Protein AF-A0A957TRL5-F1 (afdb_monomer_lite)

Radius of gyration: 19.92 Å; chains: 1; bounding box: 46×30×52 Å

Structure (mmCIF, N/CA/C/O backbone):
data_AF-A0A957TRL5-F1
#
_entry.id   AF-A0A957TRL5-F1
#
loop_
_atom_site.group_PDB
_atom_site.id
_atom_site.type_symbol
_atom_site.label_atom_id
_atom_site.label_alt_id
_atom_site.label_comp_id
_atom_site.label_asym_id
_atom_site.label_entity_id
_atom_site.label_seq_id
_atom_site.pdbx_PDB_ins_code
_atom_site.Cartn_x
_atom_site.Cartn_y
_atom_site.Cartn_z
_atom_site.occupancy
_atom_site.B_iso_or_equiv
_atom_site.auth_seq_id
_atom_site.auth_comp_id
_atom_site.auth_asym_id
_atom_site.auth_atom_id
_atom_site.pdbx_PDB_model_num
ATOM 1 N N . MET A 1 1 ? 14.594 15.675 -19.813 1.00 67.50 1 MET A N 1
ATOM 2 C CA . MET A 1 1 ? 14.809 15.061 -18.484 1.00 67.50 1 MET A CA 1
ATOM 3 C C . MET A 1 1 ? 13.502 14.736 -17.760 1.00 67.50 1 MET A C 1
ATOM 5 O O . MET A 1 1 ? 13.318 13.590 -17.383 1.00 67.50 1 MET A O 1
ATOM 9 N N . ILE A 1 2 ? 12.564 15.682 -17.601 1.00 75.25 2 ILE A N 1
ATOM 10 C CA . ILE A 1 2 ? 11.275 15.405 -16.924 1.00 75.25 2 ILE A CA 1
ATOM 11 C C . ILE A 1 2 ? 10.411 14.408 -17.718 1.00 75.25 2 ILE A C 1
ATOM 13 O O . ILE A 1 2 ? 9.947 13.425 -17.152 1.00 75.25 2 ILE A O 1
ATOM 17 N N . ARG A 1 3 ? 10.284 14.591 -19.042 1.00 79.94 3 ARG A N 1
ATOM 18 C CA . ARG A 1 3 ? 9.518 13.676 -19.913 1.00 79.94 3 ARG A CA 1
ATOM 19 C C . ARG A 1 3 ? 10.061 12.241 -19.908 1.00 79.94 3 ARG A C 1
ATOM 21 O O . ARG A 1 3 ? 9.308 11.282 -19.803 1.00 79.94 3 ARG A O 1
ATOM 28 N N . THR A 1 4 ? 11.384 12.103 -19.945 1.00 85.25 4 THR A N 1
ATOM 29 C CA . THR A 1 4 ? 12.058 10.799 -19.905 1.00 85.25 4 THR A CA 1
ATOM 30 C C . THR A 1 4 ? 11.872 10.105 -18.555 1.00 85.25 4 THR A C 1
ATOM 32 O O . THR A 1 4 ? 11.661 8.900 -18.516 1.00 85.25 4 THR A O 1
ATOM 35 N N . LEU A 1 5 ? 11.882 10.848 -17.441 1.00 86.25 5 LEU A N 1
ATOM 36 C CA . LEU A 1 5 ? 11.587 10.275 -16.124 1.00 86.25 5 LEU A CA 1
ATOM 37 C C . LEU A 1 5 ? 10.127 9.821 -16.019 1.00 86.25 5 LEU A C 1
ATOM 39 O O . LEU A 1 5 ? 9.880 8.721 -15.534 1.00 86.25 5 LEU A O 1
ATOM 43 N N . SER A 1 6 ? 9.166 10.609 -16.512 1.00 89.06 6 SER A N 1
ATOM 44 C CA . SER A 1 6 ? 7.754 10.200 -16.496 1.00 89.06 6 SER A CA 1
ATOM 45 C C . SER A 1 6 ? 7.494 8.945 -17.329 1.00 89.06 6 SER A C 1
ATOM 47 O O . SER A 1 6 ? 6.727 8.087 -16.904 1.00 89.06 6 SER A O 1
ATOM 49 N N . GLU A 1 7 ? 8.163 8.800 -18.477 1.00 91.94 7 GLU A N 1
ATOM 50 C CA . GLU A 1 7 ? 8.080 7.592 -19.309 1.00 91.94 7 GLU A CA 1
ATOM 51 C C . GLU A 1 7 ? 8.612 6.363 -18.556 1.00 91.94 7 GLU A C 1
ATOM 53 O O . GLU A 1 7 ? 7.977 5.307 -18.567 1.00 91.94 7 GLU A O 1
ATOM 58 N N . VAL A 1 8 ? 9.728 6.507 -17.831 1.00 91.25 8 VAL A N 1
ATOM 59 C CA . VAL A 1 8 ? 10.286 5.420 -17.016 1.00 91.25 8 VAL A CA 1
ATOM 60 C C . VAL A 1 8 ? 9.358 5.044 -15.863 1.00 91.25 8 VAL A C 1
ATOM 62 O O . VAL A 1 8 ? 9.084 3.860 -15.674 1.00 91.25 8 VAL A O 1
ATOM 65 N N .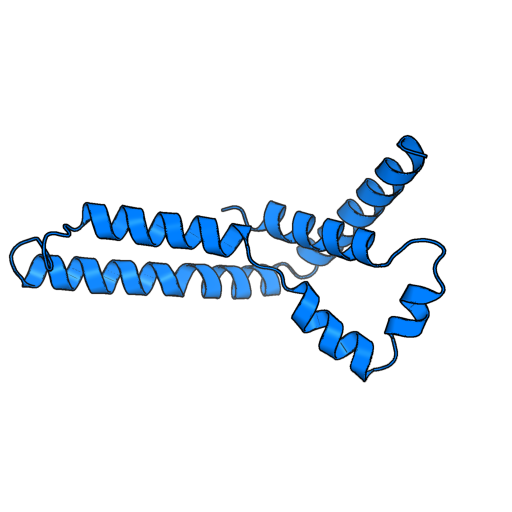 TYR A 1 9 ? 8.835 6.024 -15.124 1.00 93.12 9 TYR A N 1
ATOM 66 C CA . TYR A 1 9 ? 7.883 5.766 -14.043 1.00 93.12 9 TYR A CA 1
ATOM 67 C C . TYR A 1 9 ? 6.613 5.085 -14.555 1.00 93.12 9 TYR A C 1
ATOM 69 O O . TYR A 1 9 ? 6.155 4.124 -13.943 1.00 93.12 9 TYR A O 1
ATOM 77 N N . ALA A 1 10 ? 6.070 5.517 -15.696 1.00 93.06 10 ALA A N 1
ATOM 78 C CA . ALA A 1 10 ? 4.906 4.879 -16.30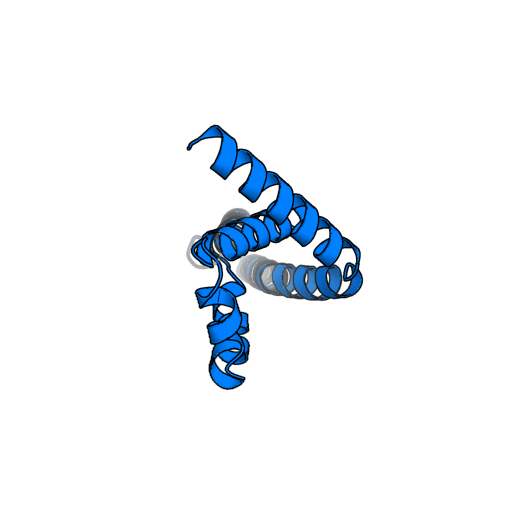6 1.00 93.06 10 ALA A CA 1
ATOM 79 C C . ALA A 1 10 ? 5.198 3.426 -16.720 1.00 93.06 10 ALA A C 1
ATOM 81 O O . ALA A 1 10 ? 4.387 2.533 -16.467 1.00 93.06 10 ALA A O 1
ATOM 82 N N . ALA A 1 11 ? 6.367 3.169 -17.316 1.00 93.75 11 ALA A N 1
ATOM 83 C CA . ALA A 1 11 ? 6.784 1.823 -17.701 1.00 93.75 11 ALA A CA 1
ATOM 84 C C . ALA A 1 11 ? 6.977 0.905 -16.483 1.00 93.75 11 ALA A C 1
ATOM 86 O O . ALA A 1 11 ? 6.504 -0.235 -16.484 1.00 93.75 11 ALA A O 1
ATOM 87 N N . GLN A 1 12 ? 7.627 1.399 -15.427 1.00 94.38 12 GLN A N 1
ATOM 88 C CA . GLN A 1 12 ? 7.821 0.653 -14.184 1.00 94.38 12 GLN A CA 1
ATOM 89 C C . GLN A 1 12 ? 6.492 0.395 -13.478 1.00 94.38 12 GLN A C 1
ATOM 91 O O . GLN A 1 12 ? 6.224 -0.743 -13.113 1.00 94.38 12 GLN A O 1
ATOM 96 N N . LEU A 1 13 ? 5.613 1.397 -13.390 1.00 94.19 13 LEU A N 1
ATOM 97 C CA . LEU A 1 13 ? 4.292 1.254 -12.782 1.00 94.19 13 LEU A CA 1
ATOM 98 C C . LEU A 1 13 ? 3.449 0.208 -13.517 1.00 94.19 13 LEU A C 1
ATOM 100 O O . LEU A 1 13 ? 2.862 -0.664 -12.885 1.00 94.19 13 LEU A O 1
ATOM 104 N N . ARG A 1 14 ? 3.427 0.243 -14.855 1.00 94.56 14 ARG A N 1
ATOM 105 C CA . ARG A 1 14 ? 2.725 -0.762 -15.667 1.00 94.56 14 ARG A CA 1
ATOM 106 C C . ARG A 1 14 ? 3.273 -2.168 -15.429 1.00 94.56 14 ARG A C 1
ATOM 108 O O . ARG A 1 14 ? 2.497 -3.117 -15.355 1.00 94.56 14 ARG A O 1
ATOM 115 N N . THR A 1 15 ? 4.592 -2.291 -15.304 1.00 94.44 15 THR A N 1
ATOM 116 C CA . THR A 1 15 ? 5.261 -3.572 -15.042 1.00 94.44 15 THR A CA 1
ATOM 117 C C . THR A 1 15 ? 4.912 -4.093 -13.649 1.00 94.44 15 THR A C 1
ATOM 119 O O . THR A 1 15 ? 4.466 -5.231 -13.527 1.00 94.44 15 THR A O 1
ATOM 122 N N . SER A 1 16 ? 5.026 -3.257 -12.615 1.00 93.56 16 SER A N 1
ATOM 123 C CA . SER A 1 16 ? 4.653 -3.618 -11.246 1.00 93.56 16 SER A CA 1
ATOM 124 C C . SER A 1 16 ? 3.179 -3.989 -11.147 1.00 93.56 16 SER A C 1
ATOM 126 O O . SER A 1 16 ? 2.861 -5.044 -10.616 1.00 93.56 16 SER A O 1
ATOM 128 N N . LEU A 1 17 ? 2.267 -3.209 -11.737 1.00 93.38 17 LEU A N 1
ATOM 129 C CA . LEU A 1 17 ? 0.843 -3.557 -11.769 1.00 93.38 17 LEU A CA 1
ATOM 130 C C . LEU A 1 17 ? 0.605 -4.931 -12.410 1.00 93.38 17 LEU A C 1
ATOM 132 O O . LEU A 1 17 ? -0.149 -5.731 -11.862 1.00 93.38 17 LEU A O 1
ATOM 136 N N . ALA A 1 18 ? 1.267 -5.239 -13.530 1.00 94.19 18 ALA A N 1
ATOM 137 C CA . ALA A 1 18 ? 1.146 -6.547 -14.172 1.00 94.19 18 ALA A CA 1
ATOM 138 C C . ALA A 1 18 ? 1.599 -7.694 -13.250 1.00 94.19 18 ALA A C 1
ATOM 140 O O . ALA A 1 18 ? 0.894 -8.697 -13.139 1.00 94.19 18 ALA A O 1
ATOM 141 N N . VAL A 1 19 ? 2.721 -7.524 -12.540 1.00 92.88 19 VAL A N 1
ATOM 142 C CA . VAL A 1 19 ? 3.214 -8.498 -11.550 1.00 92.88 19 VAL A CA 1
ATOM 143 C C . VAL A 1 19 ? 2.214 -8.664 -10.404 1.00 92.88 19 VAL A C 1
ATOM 145 O O . VAL A 1 19 ? 1.849 -9.783 -10.051 1.00 92.88 19 VAL A O 1
ATOM 148 N N . GLN A 1 20 ? 1.711 -7.562 -9.857 1.00 91.00 20 GLN A N 1
ATOM 149 C CA . GLN A 1 20 ? 0.749 -7.579 -8.758 1.00 91.00 20 GLN A CA 1
ATOM 150 C C . GLN A 1 20 ? -0.557 -8.301 -9.163 1.00 91.00 20 GLN A C 1
ATOM 152 O O . GLN A 1 20 ? -1.051 -9.160 -8.432 1.00 91.00 20 GLN A O 1
ATOM 157 N N . PHE A 1 21 ? -1.073 -8.060 -10.374 1.00 91.69 21 PHE A N 1
ATOM 158 C CA . PHE A 1 21 ? -2.236 -8.782 -10.912 1.00 91.69 21 PHE A CA 1
ATOM 159 C C . PHE A 1 21 ? -1.970 -10.266 -11.192 1.00 91.69 21 PHE A C 1
ATOM 161 O O . PHE A 1 21 ? -2.874 -11.101 -11.037 1.00 91.69 21 PHE A O 1
ATOM 168 N N . GLN A 1 22 ? -0.749 -10.612 -11.604 1.00 93.88 22 GLN A N 1
ATOM 169 C CA . GLN A 1 22 ? -0.331 -12.001 -11.772 1.00 93.88 22 GLN A CA 1
ATOM 170 C C . GLN A 1 22 ? -0.385 -12.745 -10.431 1.00 93.88 22 GLN A C 1
ATOM 172 O O . GLN A 1 22 ? -0.934 -13.843 -10.362 1.00 93.88 22 GLN A O 1
ATOM 177 N N . TYR A 1 23 ? 0.087 -12.120 -9.351 1.00 91.69 23 TYR A N 1
ATOM 178 C CA . TYR A 1 23 ? 0.107 -12.692 -8.001 1.00 91.69 23 TYR A CA 1
ATOM 179 C C . TYR A 1 23 ? -1.070 -12.236 -7.120 1.00 91.69 23 TYR A C 1
ATOM 181 O O . TYR A 1 23 ? -0.934 -12.088 -5.905 1.00 91.69 23 TYR A O 1
ATOM 189 N N . ARG A 1 24 ? -2.267 -12.085 -7.704 1.00 91.25 24 ARG A N 1
ATOM 190 C CA . ARG A 1 24 ? -3.471 -11.596 -7.000 1.00 91.25 24 ARG A CA 1
ATOM 191 C C . ARG A 1 24 ? -3.851 -12.381 -5.737 1.00 91.25 24 ARG A C 1
ATOM 193 O O . ARG A 1 24 ? -4.385 -11.811 -4.795 1.00 91.25 24 ARG A O 1
ATOM 200 N N . ALA A 1 25 ? -3.582 -13.688 -5.707 1.00 92.31 25 ALA A N 1
ATOM 201 C CA . ALA A 1 25 ? -3.859 -14.514 -4.532 1.00 92.31 25 ALA A CA 1
ATOM 202 C C . ALA A 1 25 ? -2.937 -14.146 -3.359 1.00 92.31 25 ALA A C 1
ATOM 204 O O . ALA A 1 25 ? -3.398 -14.041 -2.227 1.00 92.31 25 ALA A O 1
ATOM 205 N N . SER A 1 26 ? -1.657 -13.876 -3.643 1.00 90.88 26 SER A N 1
ATOM 206 C CA . SER A 1 26 ? -0.706 -13.367 -2.650 1.00 90.88 26 SER A CA 1
ATOM 207 C C . SER A 1 26 ? -1.181 -12.022 -2.100 1.00 90.88 26 SER A C 1
ATOM 209 O O . SER A 1 26 ? -1.277 -11.856 -0.886 1.00 90.88 26 SER A O 1
ATOM 211 N N . LEU A 1 27 ? -1.586 -11.099 -2.983 1.00 88.44 27 LEU A N 1
ATOM 212 C CA . LEU A 1 27 ? -2.159 -9.811 -2.575 1.00 88.44 27 LEU A CA 1
ATOM 213 C C . LEU A 1 27 ? -3.334 -9.972 -1.608 1.00 88.44 27 LEU A C 1
ATOM 215 O O . LEU A 1 27 ? -3.353 -9.310 -0.573 1.00 88.44 27 LEU A O 1
ATOM 219 N N . ALA A 1 28 ? -4.283 -10.858 -1.919 1.00 89.56 28 ALA A N 1
ATOM 220 C CA . ALA A 1 28 ? -5.451 -11.094 -1.076 1.00 89.56 28 ALA A CA 1
ATOM 221 C C . ALA A 1 28 ? -5.063 -11.620 0.315 1.00 89.56 28 ALA A C 1
ATOM 223 O O . ALA A 1 28 ? -5.569 -11.124 1.319 1.00 89.56 28 ALA A O 1
ATOM 224 N N . ILE A 1 29 ? -4.131 -12.576 0.388 1.00 91.25 29 ILE A N 1
ATOM 225 C CA . ILE A 1 29 ? -3.641 -13.125 1.662 1.00 91.25 29 ILE A CA 1
ATOM 226 C C . ILE A 1 29 ? -3.036 -12.013 2.525 1.00 91.25 29 ILE A C 1
ATOM 228 O O . ILE A 1 29 ? -3.386 -11.873 3.699 1.00 91.25 29 ILE A O 1
ATOM 232 N N . TRP A 1 30 ? -2.160 -11.191 1.942 1.00 88.56 30 TRP A N 1
ATOM 233 C CA . TRP A 1 30 ? -1.509 -10.105 2.670 1.00 88.56 30 TRP A CA 1
ATOM 234 C C . TRP A 1 30 ? -2.490 -9.008 3.088 1.00 88.56 30 TRP A C 1
ATOM 236 O O . TRP A 1 30 ? -2.407 -8.522 4.214 1.00 88.56 30 TRP A O 1
ATOM 246 N N . MET A 1 31 ? -3.441 -8.650 2.223 1.00 88.25 31 MET A N 1
ATOM 247 C CA . MET A 1 31 ? -4.494 -7.678 2.528 1.00 88.25 31 MET A CA 1
ATOM 248 C C . MET A 1 31 ? -5.352 -8.137 3.711 1.00 88.25 31 MET A C 1
ATOM 250 O O . MET A 1 31 ? -5.532 -7.383 4.665 1.00 88.25 31 MET 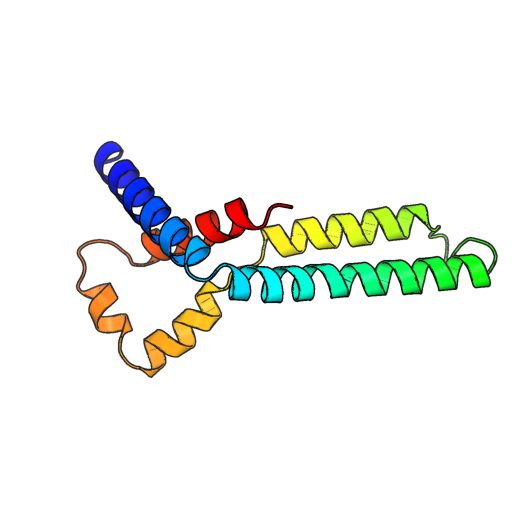A O 1
ATOM 254 N N . ILE A 1 32 ? -5.809 -9.393 3.699 1.00 89.81 32 ILE A N 1
ATOM 255 C CA . ILE A 1 32 ? -6.589 -9.972 4.799 1.00 89.81 32 ILE A CA 1
ATOM 256 C C . ILE A 1 32 ? -5.786 -9.924 6.102 1.00 89.81 32 ILE A C 1
ATOM 258 O O . ILE A 1 32 ? -6.292 -9.438 7.111 1.00 89.81 32 ILE A O 1
ATOM 262 N N . GLY A 1 33 ? -4.521 -10.353 6.083 1.00 88.12 33 GLY A N 1
ATOM 263 C CA . GLY A 1 33 ? -3.661 -10.306 7.270 1.00 88.12 33 GLY A CA 1
ATOM 264 C C . GLY A 1 33 ? -3.510 -8.894 7.849 1.00 88.12 33 GLY A C 1
ATOM 265 O O . GLY A 1 33 ? -3.528 -8.718 9.067 1.00 88.12 33 GLY A O 1
ATOM 266 N N . ARG A 1 34 ? -3.422 -7.878 6.984 1.00 87.31 34 ARG A N 1
ATOM 267 C CA . ARG A 1 34 ? -3.257 -6.470 7.377 1.00 87.31 34 ARG A CA 1
ATOM 268 C C . ARG A 1 34 ? -4.527 -5.853 7.960 1.00 87.31 34 ARG A C 1
ATOM 270 O O . ARG A 1 34 ? -4.424 -5.074 8.902 1.00 87.31 34 ARG A O 1
ATOM 277 N N . VAL A 1 35 ? -5.701 -6.208 7.438 1.00 89.06 35 VAL A N 1
ATOM 278 C CA . VAL A 1 35 ? -7.000 -5.709 7.927 1.00 89.06 35 VAL A CA 1
ATOM 279 C C . VAL A 1 35 ? -7.429 -6.424 9.209 1.00 89.06 35 VAL A C 1
ATOM 281 O O . VAL A 1 35 ? -7.969 -5.797 10.121 1.00 89.06 35 VAL A O 1
ATOM 284 N N . LEU A 1 36 ? -7.155 -7.729 9.313 1.00 91.75 36 LEU A N 1
ATOM 285 C CA . LEU A 1 36 ? -7.588 -8.546 10.447 1.00 91.75 36 LEU A CA 1
ATOM 286 C C . LEU A 1 36 ? -7.069 -8.023 11.785 1.00 91.75 36 LEU A C 1
ATOM 288 O O . LEU A 1 36 ? -7.826 -7.984 12.747 1.00 91.75 36 LEU A O 1
ATOM 292 N N . GLN A 1 37 ? -5.805 -7.607 11.867 1.00 90.50 37 GLN A N 1
ATOM 293 C CA . GLN A 1 37 ? -5.214 -7.183 13.137 1.00 90.50 37 GLN A CA 1
ATOM 294 C C . GLN A 1 37 ? -5.925 -5.957 13.764 1.00 90.50 37 GLN A C 1
ATOM 296 O O . GLN A 1 37 ? -6.405 -6.080 14.894 1.00 90.50 37 GLN A O 1
ATOM 301 N N . PRO A 1 38 ? -6.048 -4.794 13.088 1.00 90.44 38 PRO A N 1
ATOM 302 C CA . PRO A 1 38 ? -6.818 -3.665 13.613 1.00 90.44 38 PRO A CA 1
ATOM 303 C C . PRO A 1 38 ? -8.299 -3.996 13.826 1.00 90.44 38 PRO A C 1
ATOM 305 O O . PRO A 1 38 ? -8.879 -3.536 14.807 1.00 90.44 38 PRO A O 1
ATOM 308 N N . LEU A 1 39 ? -8.902 -4.824 12.966 1.00 92.25 39 LEU A N 1
ATOM 309 C CA . LEU A 1 39 ? -10.298 -5.239 13.119 1.00 92.25 39 LEU A CA 1
ATOM 310 C C . LEU A 1 39 ? -10.522 -6.058 14.399 1.00 92.25 39 LEU A C 1
ATOM 312 O O . LEU A 1 39 ? -11.475 -5.806 15.132 1.00 92.25 39 LEU A O 1
ATOM 316 N N . ILE A 1 40 ? -9.633 -7.007 14.699 1.00 94.38 40 ILE A N 1
ATOM 317 C CA . ILE A 1 40 ? -9.689 -7.803 15.931 1.00 94.38 40 ILE A CA 1
ATOM 318 C C . ILE A 1 40 ? -9.571 -6.885 17.146 1.00 94.38 40 ILE A C 1
ATOM 320 O O . ILE A 1 40 ? -10.373 -6.999 18.071 1.00 94.38 40 ILE A O 1
ATOM 324 N N . TYR A 1 41 ? -8.621 -5.946 17.144 1.00 93.69 41 TYR A N 1
ATOM 325 C CA . TYR A 1 41 ? -8.481 -5.009 18.259 1.00 93.69 41 TYR A CA 1
ATOM 326 C C . TYR A 1 41 ? -9.710 -4.120 18.435 1.00 93.69 41 TYR A C 1
ATOM 328 O O . TYR A 1 41 ? -10.158 -3.930 19.565 1.00 93.69 41 TYR A O 1
ATOM 336 N N . LEU A 1 42 ? -10.302 -3.644 17.340 1.00 93.88 42 LEU A N 1
ATOM 337 C CA . LEU A 1 42 ? -11.548 -2.891 17.385 1.00 93.88 42 LEU A CA 1
ATOM 338 C C . LEU A 1 42 ? -12.672 -3.697 18.052 1.00 93.88 42 LEU A C 1
ATOM 340 O O . LEU A 1 42 ? -13.329 -3.199 18.966 1.00 93.88 42 LEU A O 1
ATOM 344 N N . VAL A 1 43 ? -12.874 -4.951 17.642 1.00 93.75 43 VAL A N 1
ATOM 345 C CA . VAL A 1 43 ? -13.904 -5.831 18.222 1.00 93.75 43 VAL A CA 1
ATOM 346 C C . VAL A 1 43 ? -13.635 -6.098 19.704 1.00 93.75 43 VAL A C 1
ATOM 348 O O . VAL A 1 43 ? -14.554 -6.029 20.520 1.00 93.75 43 VAL A O 1
ATOM 351 N N . VAL A 1 44 ? -12.382 -6.359 20.079 1.00 94.44 44 VAL A N 1
ATOM 352 C CA . VAL A 1 44 ? -12.002 -6.605 21.476 1.00 94.44 44 VAL A CA 1
ATOM 353 C C . VAL A 1 44 ? -12.309 -5.387 22.345 1.00 94.44 44 VAL A C 1
ATOM 355 O O . VAL A 1 44 ? -13.003 -5.520 23.353 1.00 94.44 44 VAL A O 1
ATOM 358 N N . TRP A 1 45 ? -11.855 -4.195 21.955 1.00 93.62 45 TRP A N 1
ATOM 359 C CA . TRP A 1 45 ? -12.009 -2.994 22.780 1.00 93.62 45 TRP A CA 1
ATOM 360 C C . TRP A 1 45 ? -13.439 -2.470 22.840 1.00 93.62 45 TRP A C 1
ATOM 362 O O . TRP A 1 45 ? -13.887 -2.067 23.911 1.00 93.62 45 TRP A O 1
ATOM 372 N N . THR A 1 46 ? -14.195 -2.561 21.744 1.00 91.69 46 THR A N 1
ATOM 373 C CA . THR A 1 46 ? -15.635 -2.247 21.764 1.00 91.69 46 THR A CA 1
ATOM 374 C C . THR A 1 46 ? -16.405 -3.209 22.671 1.00 91.69 46 THR A C 1
ATOM 376 O O . THR A 1 46 ? -17.262 -2.777 23.441 1.00 91.69 46 THR A O 1
ATOM 379 N N . THR A 1 47 ? -16.056 -4.500 22.672 1.00 92.00 47 THR A N 1
ATOM 380 C CA . THR A 1 47 ? -16.655 -5.490 23.584 1.00 92.00 47 THR A CA 1
ATOM 381 C C . THR A 1 47 ? -16.312 -5.195 25.046 1.00 92.00 47 THR A C 1
ATOM 383 O O . THR A 1 47 ? -17.187 -5.265 25.909 1.00 92.00 47 THR A O 1
ATOM 386 N N . VAL A 1 48 ? -15.062 -4.819 25.339 1.00 91.75 48 VAL A N 1
ATOM 387 C CA . VAL A 1 48 ? -14.639 -4.438 26.698 1.00 91.75 48 VAL A CA 1
ATOM 388 C C . VAL A 1 48 ? -15.363 -3.177 27.176 1.00 91.75 48 VAL A C 1
ATOM 390 O O . VAL A 1 48 ? -15.828 -3.158 28.315 1.00 91.75 48 VAL A O 1
ATOM 393 N N . ALA A 1 49 ? -15.501 -2.156 26.326 1.00 91.38 49 ALA A N 1
ATOM 394 C CA . ALA A 1 49 ? -16.224 -0.925 26.655 1.00 91.38 49 ALA A CA 1
ATOM 395 C C . ALA A 1 49 ? -17.689 -1.208 27.006 1.00 91.38 49 ALA A C 1
ATOM 397 O O . ALA A 1 49 ? -18.171 -0.793 28.061 1.00 91.38 49 ALA A O 1
ATOM 398 N N . ARG A 1 50 ? -18.373 -2.019 26.190 1.00 89.31 50 ARG A N 1
ATOM 399 C CA . ARG A 1 50 ? -19.750 -2.464 26.462 1.00 89.31 50 ARG A CA 1
ATOM 400 C C . ARG A 1 50 ? -19.873 -3.193 27.792 1.00 89.31 50 ARG A C 1
ATOM 402 O O . ARG A 1 50 ? -20.786 -2.916 28.562 1.00 89.31 50 ARG A O 1
ATOM 409 N N . ALA A 1 51 ? -18.942 -4.099 28.084 1.00 90.25 51 ALA A N 1
ATOM 410 C CA . ALA A 1 51 ? -18.961 -4.878 29.318 1.00 90.25 51 ALA A CA 1
ATOM 411 C C . ALA A 1 51 ? -18.705 -4.033 30.581 1.00 90.25 51 ALA A C 1
ATOM 413 O O . ALA A 1 51 ? -19.092 -4.445 31.673 1.00 90.25 51 ALA A O 1
ATOM 414 N N . ARG A 1 52 ? -18.056 -2.867 30.454 1.00 87.06 52 ARG A N 1
ATOM 415 C CA . ARG A 1 52 ? -17.693 -1.978 31.574 1.00 87.06 52 ARG A CA 1
ATOM 416 C C . ARG A 1 52 ? -18.641 -0.796 31.790 1.00 87.06 52 ARG A C 1
ATOM 418 O O . ARG A 1 52 ? -18.367 0.025 32.656 1.00 87.06 52 ARG A O 1
ATOM 425 N N . GLY A 1 53 ? -19.765 -0.745 31.075 1.00 83.44 53 GLY A N 1
ATOM 426 C CA . GLY A 1 53 ? -20.780 0.300 31.247 1.00 83.44 53 GLY A CA 1
ATOM 427 C C . GLY A 1 53 ? -20.802 1.368 30.151 1.00 83.44 53 GLY A C 1
ATOM 428 O O . GLY A 1 53 ? -21.511 2.356 30.304 1.00 83.44 53 GLY A O 1
ATOM 429 N N . GLY A 1 54 ? -20.090 1.157 29.039 1.00 82.38 54 GLY A N 1
ATOM 430 C CA . GLY A 1 54 ? -20.167 1.990 27.833 1.00 82.38 54 GLY A CA 1
ATOM 431 C C . GLY A 1 54 ? -18.866 2.698 27.459 1.00 82.38 54 GLY A C 1
ATOM 432 O O . GLY A 1 54 ? -18.732 3.139 26.318 1.00 82.38 54 GLY A O 1
ATOM 433 N N . ASP A 1 55 ? -17.891 2.758 28.365 1.00 87.38 55 ASP A N 1
ATOM 434 C CA . ASP A 1 55 ? -16.585 3.360 28.115 1.00 87.38 55 ASP A CA 1
ATOM 435 C C . ASP A 1 55 ? -15.442 2.594 28.802 1.00 87.38 55 ASP A C 1
ATOM 437 O O . ASP A 1 55 ? -15.626 1.782 29.713 1.00 87.38 55 ASP A O 1
ATOM 441 N N . VAL A 1 56 ? -14.221 2.842 28.334 1.00 88.00 56 VAL A N 1
ATOM 442 C CA . VAL A 1 56 ? -12.994 2.443 29.021 1.00 88.00 56 VAL A CA 1
ATOM 443 C C . VAL A 1 56 ? -12.147 3.685 29.216 1.00 88.00 56 VAL A C 1
ATOM 445 O O . VAL A 1 56 ? -11.561 4.191 28.263 1.00 88.00 56 VAL A O 1
ATOM 448 N N . ASN A 1 57 ? -12.031 4.143 30.463 1.00 86.75 57 ASN A N 1
ATOM 449 C CA . ASN A 1 57 ? -11.184 5.285 30.815 1.00 86.75 57 ASN A CA 1
ATOM 450 C C . ASN A 1 57 ? -11.533 6.559 30.012 1.00 86.75 57 ASN A C 1
ATOM 452 O O . ASN A 1 57 ? -10.636 7.266 29.555 1.00 86.75 57 ASN A O 1
ATOM 456 N N . GLY A 1 58 ? -12.827 6.818 29.793 1.00 86.19 58 GLY A N 1
ATOM 457 C CA . GLY A 1 58 ? -13.320 7.958 29.020 1.00 86.19 58 GLY A CA 1
ATOM 458 C C . GLY A 1 58 ? -13.382 7.746 27.504 1.00 86.19 58 GLY A C 1
ATOM 459 O O . GLY A 1 58 ? -13.839 8.649 26.812 1.00 86.19 58 GLY A O 1
ATOM 460 N N . TYR A 1 59 ? -12.958 6.587 26.984 1.00 89.19 59 TYR A N 1
ATOM 461 C CA . TYR A 1 59 ? -13.083 6.240 25.564 1.00 89.19 59 TYR A CA 1
ATOM 462 C C . TYR A 1 59 ? -14.309 5.363 25.321 1.00 89.19 59 TYR A C 1
ATOM 464 O O . TYR A 1 59 ? -14.401 4.249 25.848 1.00 89.19 59 TYR A O 1
ATOM 472 N N . GLY A 1 60 ? -15.237 5.853 24.504 1.00 89.44 60 GLY A N 1
ATOM 473 C CA . GLY A 1 60 ? -16.411 5.106 24.069 1.00 89.44 60 GLY A CA 1
ATOM 474 C C . GLY A 1 60 ? -16.137 4.234 22.841 1.00 89.44 60 GLY A C 1
ATOM 475 O O . GLY A 1 60 ? -15.058 4.243 22.248 1.00 89.44 60 GLY A O 1
ATOM 476 N N . GLU A 1 61 ? -17.155 3.495 22.399 1.00 87.94 61 GLU A N 1
ATOM 477 C CA . GLU A 1 61 ? -17.069 2.654 21.194 1.00 87.94 61 GLU A CA 1
ATOM 478 C C . GLU A 1 61 ? -16.685 3.440 19.930 1.00 87.94 61 GLU A C 1
ATOM 480 O O . GLU A 1 61 ? -15.913 2.951 19.102 1.00 87.94 61 GLU A O 1
ATOM 485 N N . GLY A 1 62 ? -17.209 4.663 19.793 1.00 90.31 62 GLY A N 1
ATOM 486 C CA . GLY A 1 62 ? -16.922 5.542 18.660 1.00 90.31 62 GLY A CA 1
ATOM 487 C C . GLY A 1 62 ? -15.454 5.965 18.594 1.00 90.31 62 GLY A C 1
ATOM 488 O O . GLY A 1 62 ? -14.885 6.016 17.504 1.00 90.31 62 GLY A O 1
ATOM 489 N N . ASP A 1 63 ? -14.820 6.185 19.748 1.00 93.12 63 ASP A N 1
ATOM 490 C CA . ASP A 1 63 ? -13.409 6.568 19.820 1.00 93.12 63 ASP A CA 1
ATOM 491 C C . ASP A 1 63 ? -12.503 5.408 19.405 1.00 93.12 63 ASP A C 1
ATOM 493 O O . ASP A 1 63 ? -11.562 5.596 18.633 1.00 93.12 63 ASP A O 1
ATOM 497 N N . PHE A 1 64 ? -12.824 4.183 19.838 1.00 93.06 64 PHE A N 1
ATOM 498 C CA . PHE A 1 64 ? -12.109 2.985 19.394 1.00 93.06 64 PHE A CA 1
ATOM 499 C C . PHE A 1 64 ? -12.256 2.756 17.888 1.00 93.06 64 PHE A C 1
ATOM 501 O O . PHE A 1 64 ? -11.266 2.445 17.221 1.00 93.06 64 PHE A O 1
ATOM 508 N N . ALA A 1 65 ? -13.458 2.942 17.334 1.00 92.56 65 ALA A N 1
ATOM 509 C CA . ALA A 1 65 ? -13.685 2.855 15.892 1.00 92.56 65 ALA A CA 1
ATOM 510 C C . ALA A 1 65 ? -12.838 3.878 15.129 1.00 92.56 65 ALA A C 1
ATOM 512 O O . ALA A 1 65 ? -12.098 3.501 14.219 1.00 92.56 65 ALA A O 1
ATOM 513 N N . ALA A 1 66 ? -12.879 5.148 15.537 1.00 93.88 66 ALA A N 1
ATOM 514 C CA . ALA A 1 66 ? -12.080 6.201 14.922 1.00 93.88 66 ALA A CA 1
ATOM 515 C C . ALA A 1 66 ? -10.575 5.896 15.002 1.00 93.88 66 ALA A C 1
ATOM 517 O O . ALA A 1 66 ? -9.872 5.993 13.993 1.00 93.88 66 ALA A O 1
ATOM 518 N N . TYR A 1 67 ? -10.093 5.464 16.170 1.00 94.44 67 TYR A N 1
ATOM 519 C CA . TYR A 1 67 ? -8.690 5.134 16.396 1.00 94.44 67 TYR A CA 1
ATOM 520 C C . TYR A 1 67 ? -8.210 3.998 15.491 1.00 94.44 67 TYR A C 1
ATOM 522 O O . TYR A 1 67 ? -7.227 4.162 14.769 1.00 94.44 67 TYR A O 1
ATOM 530 N N . TYR A 1 68 ? -8.900 2.854 15.483 1.00 94.06 68 TYR A N 1
ATOM 531 C CA . TYR A 1 68 ? -8.441 1.687 14.727 1.00 94.06 68 TYR A CA 1
ATOM 532 C C . TYR A 1 68 ? -8.61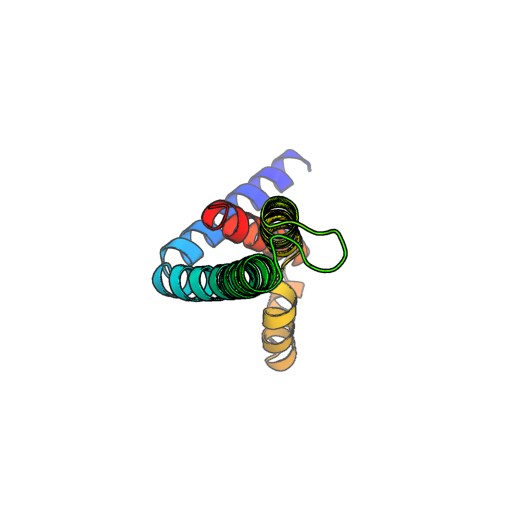4 1.846 13.214 1.00 94.06 68 TYR A C 1
ATOM 534 O O . TYR A 1 68 ? -7.770 1.358 12.460 1.00 94.06 68 TYR A O 1
ATOM 542 N N . ILE A 1 69 ? -9.632 2.582 12.755 1.00 92.12 69 ILE A N 1
ATOM 543 C CA . ILE A 1 69 ? -9.767 2.948 11.337 1.00 92.12 69 ILE A CA 1
ATOM 544 C C . ILE A 1 69 ? -8.619 3.874 10.921 1.00 92.12 69 ILE A C 1
ATOM 546 O O . ILE A 1 69 ? -7.964 3.629 9.906 1.00 92.12 69 ILE A O 1
ATOM 550 N N . MET A 1 70 ? -8.319 4.905 11.717 1.00 94.06 70 MET A N 1
ATOM 551 C CA . MET A 1 70 ? -7.201 5.807 11.436 1.00 94.06 70 MET A CA 1
ATOM 552 C C . MET A 1 70 ? -5.868 5.058 11.455 1.00 94.06 70 MET A C 1
ATOM 554 O O . MET A 1 70 ? -5.050 5.236 10.553 1.00 94.06 70 MET A O 1
ATOM 558 N N . GLN A 1 71 ? -5.672 4.166 12.426 1.00 93.12 71 GLN A N 1
ATOM 559 C CA . GLN A 1 71 ? -4.509 3.291 12.487 1.00 93.12 71 GLN A CA 1
ATOM 560 C C . GLN A 1 71 ? -4.379 2.464 11.204 1.00 93.12 71 GLN A C 1
ATOM 562 O O . GLN A 1 71 ? -3.284 2.384 10.650 1.00 93.12 71 GLN A O 1
ATOM 567 N N . MET A 1 72 ? -5.469 1.880 10.696 1.00 91.25 72 MET A N 1
ATOM 568 C CA . MET A 1 72 ? -5.460 1.101 9.454 1.00 91.25 72 MET A CA 1
ATOM 569 C C . MET A 1 72 ? -5.015 1.948 8.252 1.00 91.25 72 MET A C 1
ATOM 571 O O . MET A 1 72 ? -4.133 1.535 7.504 1.00 91.25 72 MET A O 1
ATOM 575 N N . ILE A 1 73 ? -5.528 3.174 8.118 1.00 90.62 73 ILE A N 1
ATOM 576 C CA . ILE A 1 73 ? -5.138 4.098 7.039 1.00 90.62 73 ILE A CA 1
ATOM 577 C C . ILE A 1 73 ? -3.660 4.500 7.161 1.00 90.62 73 ILE A C 1
ATOM 579 O O . ILE A 1 73 ? -2.905 4.406 6.192 1.00 90.62 73 ILE A O 1
ATOM 583 N N . VAL A 1 74 ? -3.221 4.921 8.351 1.00 92.56 74 VAL A N 1
ATOM 584 C CA . VAL A 1 74 ? -1.843 5.379 8.596 1.00 92.56 74 VAL A CA 1
ATOM 585 C C . VAL A 1 74 ? -0.842 4.245 8.376 1.00 92.56 74 VAL A C 1
ATOM 587 O O . VAL A 1 74 ? 0.192 4.437 7.732 1.00 92.56 74 VAL A O 1
ATOM 590 N N . THR A 1 75 ? -1.146 3.042 8.858 1.00 91.12 75 THR A N 1
ATOM 591 C CA . THR A 1 75 ? -0.281 1.868 8.668 1.00 91.12 75 THR A CA 1
ATOM 592 C C . THR A 1 75 ? -0.268 1.387 7.219 1.00 91.12 75 THR A C 1
ATOM 594 O O . THR A 1 75 ? 0.781 0.969 6.728 1.00 91.12 75 THR A O 1
ATOM 597 N N . GLN A 1 76 ? -1.377 1.495 6.483 1.00 89.31 76 GLN A N 1
ATOM 598 C CA . GLN A 1 76 ? -1.400 1.209 5.048 1.00 89.31 76 GLN A CA 1
ATOM 599 C C . GLN A 1 76 ? -0.549 2.225 4.268 1.00 89.31 76 GLN A C 1
ATOM 601 O O . GLN A 1 76 ? 0.251 1.834 3.414 1.00 89.31 76 GLN A O 1
ATOM 606 N N . ALA A 1 77 ? -0.658 3.514 4.602 1.00 89.44 77 ALA A N 1
ATOM 607 C CA . ALA A 1 77 ? 0.057 4.599 3.933 1.00 89.44 77 ALA A CA 1
ATOM 608 C C . ALA A 1 77 ? 1.576 4.577 4.179 1.00 89.44 77 ALA A C 1
ATOM 610 O O . ALA A 1 77 ? 2.354 4.842 3.260 1.00 89.44 77 ALA A O 1
ATOM 611 N N . THR A 1 78 ? 2.009 4.245 5.396 1.00 91.38 78 THR A N 1
ATOM 612 C CA . THR A 1 78 ? 3.432 4.258 5.791 1.00 91.38 78 THR A CA 1
ATOM 613 C C . THR A 1 78 ? 4.176 2.968 5.452 1.00 91.38 78 THR A C 1
ATOM 615 O O . THR A 1 78 ? 5.402 2.966 5.368 1.00 91.38 78 THR A O 1
ATOM 618 N N . PHE A 1 79 ? 3.462 1.872 5.211 1.00 90.75 79 PHE A N 1
ATOM 619 C CA . PHE A 1 79 ? 4.085 0.579 4.966 1.00 90.75 79 PHE A CA 1
ATOM 620 C C . PHE A 1 79 ? 4.819 0.482 3.626 1.00 90.75 79 PHE A C 1
ATOM 622 O O . PHE A 1 79 ? 4.376 0.984 2.584 1.00 90.75 79 PHE A O 1
ATOM 629 N N . SER A 1 80 ? 5.932 -0.248 3.661 1.00 91.62 80 SER A N 1
ATOM 630 C CA . SER A 1 80 ? 6.733 -0.587 2.498 1.00 91.62 80 SER A CA 1
ATOM 631 C C . SER A 1 80 ? 7.347 -1.975 2.641 1.00 91.62 80 SER A C 1
ATOM 633 O O . SER A 1 80 ? 7.984 -2.276 3.647 1.00 91.62 80 SER A O 1
ATOM 635 N N . TRP A 1 81 ? 7.192 -2.791 1.598 1.00 90.81 81 TRP A N 1
ATOM 636 C CA . TRP A 1 81 ? 7.810 -4.115 1.489 1.00 90.81 81 TRP A CA 1
ATOM 637 C C . TRP A 1 81 ? 9.274 -4.057 1.022 1.00 90.81 81 TRP A C 1
ATOM 639 O O . TRP A 1 81 ? 10.004 -5.040 1.112 1.00 90.81 81 TRP A O 1
ATOM 649 N N . ILE A 1 82 ? 9.728 -2.891 0.544 1.00 92.81 82 ILE A N 1
ATOM 650 C CA . ILE A 1 82 ? 11.013 -2.734 -0.153 1.00 92.81 82 ILE A CA 1
ATOM 651 C C . ILE A 1 82 ? 12.182 -3.230 0.705 1.00 92.81 82 ILE A C 1
ATOM 653 O O . ILE A 1 82 ? 13.054 -3.928 0.201 1.00 92.81 82 ILE A O 1
ATOM 657 N N . MET A 1 83 ? 12.194 -2.922 2.006 1.00 90.62 83 MET A N 1
ATOM 658 C CA . MET A 1 83 ? 13.309 -3.324 2.871 1.00 90.62 83 MET A CA 1
ATOM 659 C C . MET A 1 83 ? 13.410 -4.835 3.070 1.00 90.62 83 MET A C 1
ATOM 661 O O . MET A 1 83 ? 14.516 -5.359 3.172 1.00 90.62 83 MET A O 1
ATOM 665 N N . TRP A 1 84 ? 12.278 -5.538 3.074 1.00 90.38 84 TRP A N 1
ATOM 666 C CA . TRP A 1 84 ? 12.278 -6.995 3.144 1.00 90.38 84 TRP A CA 1
ATOM 667 C C . TRP A 1 84 ? 12.870 -7.608 1.867 1.00 90.38 84 TRP A C 1
ATOM 669 O O . TRP A 1 84 ? 13.674 -8.531 1.935 1.00 90.38 84 TRP A O 1
ATOM 679 N N . GLU A 1 85 ? 12.547 -7.041 0.702 1.00 91.50 85 GLU A N 1
ATOM 680 C CA . GLU A 1 85 ? 13.102 -7.482 -0.584 1.00 91.50 85 GLU A CA 1
ATOM 681 C C . GLU A 1 85 ? 14.603 -7.171 -0.704 1.00 91.50 85 GLU A C 1
ATOM 683 O O . GLU A 1 85 ? 15.381 -7.957 -1.249 1.00 91.50 85 GLU A O 1
ATOM 688 N N . TYR A 1 86 ? 15.037 -6.025 -0.177 1.00 92.69 86 TYR A N 1
ATOM 689 C CA . TYR A 1 86 ? 16.441 -5.620 -0.211 1.00 92.69 86 TYR A CA 1
ATOM 690 C C . TYR A 1 86 ? 17.345 -6.572 0.573 1.00 92.69 86 TYR A C 1
ATOM 692 O O . TYR A 1 86 ? 18.445 -6.846 0.098 1.00 92.69 86 TYR A O 1
ATOM 700 N N . ASP A 1 87 ? 16.888 -7.128 1.700 1.00 94.06 87 ASP A N 1
ATOM 701 C CA . ASP A 1 87 ? 17.626 -8.184 2.410 1.00 94.06 87 ASP A CA 1
ATOM 702 C C . ASP A 1 87 ? 17.970 -9.348 1.467 1.00 94.06 87 ASP A C 1
ATOM 704 O O . ASP A 1 87 ? 19.136 -9.721 1.307 1.00 94.06 87 ASP A O 1
ATOM 708 N N . TYR A 1 88 ? 16.964 -9.860 0.755 1.00 93.88 88 TYR A N 1
ATOM 709 C CA . TYR A 1 88 ? 17.132 -10.963 -0.184 1.00 93.88 88 TYR A CA 1
ATOM 710 C C . TYR A 1 88 ? 18.062 -10.599 -1.350 1.00 93.88 88 TYR A C 1
ATOM 712 O O . TYR A 1 88 ? 18.999 -11.339 -1.666 1.00 93.88 88 TYR A O 1
ATOM 720 N N . VAL A 1 89 ? 17.841 -9.447 -1.984 1.00 94.19 89 VAL A N 1
ATOM 721 C CA . VAL A 1 89 ? 18.589 -9.012 -3.177 1.00 94.19 89 VAL A CA 1
ATOM 722 C C . VAL A 1 89 ? 20.053 -8.688 -2.853 1.00 94.19 89 VAL A C 1
ATOM 724 O O . VAL A 1 89 ? 20.934 -8.942 -3.678 1.00 94.19 89 VAL A O 1
ATOM 727 N N . ILE A 1 90 ? 20.336 -8.160 -1.660 1.00 94.31 90 ILE A N 1
ATOM 728 C CA . ILE A 1 90 ? 21.704 -7.917 -1.186 1.00 94.31 90 ILE A CA 1
ATOM 729 C C . ILE A 1 90 ? 22.384 -9.248 -0.873 1.00 94.31 90 ILE A C 1
ATOM 731 O O . ILE A 1 90 ? 23.466 -9.519 -1.393 1.00 94.31 90 ILE A O 1
ATOM 735 N N . ARG A 1 91 ? 21.735 -10.112 -0.085 1.00 95.62 91 ARG A N 1
ATOM 736 C CA . ARG A 1 91 ? 22.304 -11.399 0.340 1.00 95.62 91 ARG A CA 1
ATOM 737 C C . ARG A 1 91 ? 22.597 -12.341 -0.828 1.00 95.62 91 ARG A C 1
ATOM 739 O O . ARG A 1 91 ? 23.529 -13.134 -0.755 1.00 95.62 91 ARG A O 1
ATOM 746 N N . THR A 1 92 ? 21.830 -12.245 -1.909 1.00 95.94 92 THR A N 1
ATOM 747 C CA . THR A 1 92 ? 22.026 -13.039 -3.134 1.00 95.94 92 THR A CA 1
ATOM 748 C C . THR A 1 92 ? 22.968 -12.389 -4.152 1.00 95.94 92 THR A C 1
ATOM 750 O O . THR A 1 92 ? 23.215 -12.968 -5.208 1.00 95.94 92 THR A O 1
ATOM 753 N N . GLY A 1 93 ? 23.488 -11.186 -3.881 1.00 94.38 93 GLY A N 1
ATOM 754 C CA . GLY A 1 93 ? 24.353 -10.440 -4.803 1.00 94.38 93 GLY A CA 1
ATOM 755 C C . GLY A 1 93 ? 23.633 -9.878 -6.037 1.00 94.38 93 GLY A C 1
ATOM 756 O O . GLY A 1 93 ? 24.266 -9.266 -6.899 1.00 94.38 93 GLY A O 1
ATOM 757 N N . GLN A 1 94 ? 22.308 -10.031 -6.126 1.00 93.44 94 GLN A N 1
ATOM 758 C CA . GLN A 1 94 ? 21.511 -9.541 -7.252 1.00 93.44 94 GLN A CA 1
ATOM 759 C C . GLN A 1 94 ? 21.464 -8.009 -7.329 1.00 93.44 94 GLN A C 1
ATOM 761 O O . GLN A 1 94 ? 21.179 -7.448 -8.391 1.00 93.44 94 GLN A O 1
ATOM 766 N N . PHE A 1 95 ? 21.786 -7.318 -6.232 1.00 92.94 95 PHE A N 1
ATOM 767 C CA . PHE A 1 95 ? 21.846 -5.858 -6.206 1.00 92.94 95 PHE A CA 1
ATOM 768 C C . PHE A 1 95 ? 22.861 -5.291 -7.212 1.00 92.94 95 PHE A C 1
ATOM 770 O O . PHE A 1 95 ? 22.602 -4.251 -7.818 1.00 92.94 95 PHE A O 1
ATOM 777 N N . ASN A 1 96 ? 23.948 -6.020 -7.496 1.00 93.00 96 ASN A N 1
ATOM 778 C CA . ASN A 1 96 ? 24.960 -5.619 -8.478 1.00 93.00 96 ASN A CA 1
ATOM 779 C C . ASN A 1 96 ? 24.350 -5.376 -9.867 1.00 93.00 96 ASN A C 1
ATOM 781 O O . ASN A 1 96 ? 24.637 -4.365 -10.503 1.00 93.00 96 ASN A O 1
ATOM 785 N N . PHE A 1 97 ? 23.434 -6.241 -10.317 1.00 91.06 97 PHE A N 1
ATOM 786 C CA . PHE A 1 97 ? 22.761 -6.069 -11.610 1.00 91.06 97 PHE A CA 1
ATOM 787 C C . PHE A 1 97 ? 21.858 -4.834 -11.652 1.00 91.06 97 PHE A C 1
ATOM 789 O O . PHE A 1 97 ? 21.674 -4.246 -12.718 1.00 91.06 97 PHE A O 1
ATOM 796 N N . LYS A 1 98 ? 21.284 -4.432 -10.509 1.00 90.75 98 LYS A N 1
ATOM 797 C CA . LYS A 1 98 ? 20.476 -3.209 -10.413 1.00 90.75 98 LYS A CA 1
ATOM 798 C C . LYS A 1 98 ? 21.359 -1.961 -10.519 1.00 90.75 98 LYS A C 1
ATOM 800 O O . LYS A 1 98 ? 20.961 -1.018 -11.194 1.00 90.75 98 LYS A O 1
ATOM 805 N N . LEU A 1 99 ? 22.554 -1.982 -9.925 1.00 91.56 99 LEU A N 1
ATOM 806 C CA . LEU A 1 99 ? 23.508 -0.864 -9.940 1.00 91.56 99 LEU A CA 1
ATOM 807 C C . LEU A 1 99 ? 24.184 -0.632 -11.299 1.00 91.56 99 LEU A C 1
ATOM 809 O O . LEU A 1 99 ? 24.583 0.488 -11.592 1.00 91.56 99 LEU A O 1
ATOM 813 N N . LEU A 1 100 ? 24.285 -1.662 -12.146 1.00 94.38 100 LEU A N 1
ATOM 814 C CA . LEU A 1 100 ? 24.813 -1.527 -13.511 1.00 94.38 100 LEU A CA 1
ATOM 815 C C . LEU A 1 100 ? 23.866 -0.773 -14.458 1.00 94.38 100 LEU A C 1
ATOM 817 O O . LEU A 1 100 ? 24.261 -0.396 -15.562 1.00 94.38 100 LEU A O 1
ATOM 821 N N . ARG A 1 101 ? 22.602 -0.578 -14.068 1.00 91.06 101 ARG A N 1
ATOM 822 C CA . ARG A 1 101 ? 21.635 0.159 -14.883 1.00 91.06 101 ARG A CA 1
ATOM 823 C C . ARG A 1 101 ? 21.914 1.662 -14.776 1.00 91.06 101 ARG A C 1
ATOM 825 O O . ARG A 1 101 ? 22.223 2.145 -13.693 1.00 91.06 101 ARG A O 1
ATOM 832 N N . PRO A 1 102 ? 21.702 2.440 -15.852 1.00 90.44 102 PRO A N 1
ATOM 833 C CA . PRO A 1 102 ? 21.938 3.888 -15.852 1.00 90.44 102 PRO A CA 1
ATOM 834 C C . PRO A 1 102 ? 20.914 4.687 -15.020 1.00 90.44 102 PRO A C 1
ATOM 836 O O . PRO A 1 102 ? 20.919 5.914 -15.050 1.00 90.44 102 PRO A O 1
ATOM 839 N N . ILE A 1 103 ? 20.010 4.011 -14.304 1.00 90.00 103 ILE A N 1
ATOM 840 C CA . ILE A 1 103 ? 18.970 4.611 -13.473 1.00 90.00 103 ILE A CA 1
ATOM 841 C C . ILE A 1 103 ? 19.053 4.056 -12.054 1.00 90.00 103 ILE A C 1
ATOM 843 O O . ILE A 1 103 ? 19.203 2.850 -11.858 1.00 90.00 103 ILE A O 1
ATOM 847 N N . HIS A 1 104 ? 18.912 4.938 -11.063 1.00 90.56 104 HIS A N 1
ATOM 848 C CA . HIS A 1 104 ? 18.952 4.543 -9.661 1.00 90.56 104 HIS A CA 1
ATOM 849 C C . HIS A 1 104 ? 17.805 3.559 -9.323 1.00 90.56 104 HIS A C 1
ATOM 851 O O . HIS A 1 104 ? 16.656 3.823 -9.695 1.00 90.56 104 HIS A O 1
ATOM 857 N N . PRO A 1 105 ? 18.059 2.458 -8.583 1.00 91.50 105 PRO A N 1
ATOM 858 C CA . PRO A 1 105 ? 17.049 1.434 -8.280 1.00 91.50 105 PRO A CA 1
ATOM 859 C C . PRO A 1 105 ? 15.776 1.968 -7.604 1.00 91.50 105 PRO A C 1
ATOM 861 O O . PRO A 1 105 ? 14.688 1.468 -7.878 1.00 91.50 105 PRO A O 1
ATOM 864 N N . ILE A 1 106 ? 15.907 3.046 -6.819 1.00 91.56 106 ILE A N 1
ATOM 865 C CA . ILE A 1 106 ? 14.802 3.692 -6.087 1.00 91.56 106 ILE A CA 1
ATOM 866 C C . ILE A 1 106 ? 13.585 4.018 -6.956 1.00 91.56 106 ILE A C 1
ATOM 868 O O . ILE A 1 106 ? 12.462 3.982 -6.467 1.00 91.56 106 ILE A O 1
ATOM 872 N N . HIS A 1 107 ? 13.778 4.333 -8.239 1.00 92.25 107 HIS A N 1
ATOM 873 C CA . HIS A 1 107 ? 12.662 4.652 -9.125 1.00 92.25 107 HIS A CA 1
ATOM 874 C C . HIS A 1 107 ? 11.727 3.446 -9.284 1.00 92.25 107 HIS A C 1
ATOM 876 O O . HIS A 1 107 ? 10.511 3.600 -9.165 1.00 92.25 107 HIS A O 1
ATOM 882 N N . ALA A 1 108 ? 12.307 2.249 -9.446 1.00 91.94 108 ALA A N 1
ATOM 883 C CA . ALA A 1 108 ? 11.550 1.007 -9.550 1.00 91.94 108 ALA A CA 1
ATOM 884 C C . ALA A 1 108 ? 10.851 0.677 -8.231 1.00 91.94 108 ALA A C 1
ATOM 886 O O . ALA A 1 108 ? 9.685 0.297 -8.241 1.00 91.94 108 ALA A O 1
ATOM 887 N N . ASP A 1 109 ? 11.532 0.892 -7.106 1.00 93.69 109 ASP A N 1
ATOM 888 C CA . ASP A 1 109 ? 10.974 0.608 -5.785 1.00 93.69 109 ASP A CA 1
ATOM 889 C C . ASP A 1 109 ? 9.799 1.547 -5.448 1.00 93.69 109 ASP A C 1
ATOM 891 O O . ASP A 1 109 ? 8.776 1.115 -4.919 1.00 93.69 109 ASP A O 1
ATOM 895 N N . VAL A 1 110 ? 9.898 2.832 -5.811 1.00 93.75 110 VAL A N 1
ATOM 896 C CA . VAL A 1 110 ? 8.801 3.804 -5.657 1.00 93.75 110 VAL A CA 1
ATOM 897 C C . VAL A 1 110 ? 7.610 3.427 -6.536 1.00 93.75 110 VAL A C 1
ATOM 899 O O . VAL A 1 110 ? 6.473 3.459 -6.063 1.00 93.75 110 VAL A O 1
ATOM 902 N N . ALA A 1 111 ? 7.851 3.063 -7.798 1.00 93.75 111 ALA A N 1
ATOM 903 C CA . ALA A 1 111 ? 6.791 2.630 -8.705 1.00 93.75 111 ALA A CA 1
ATOM 904 C C . ALA A 1 111 ? 6.095 1.356 -8.200 1.00 93.75 111 ALA A C 1
ATOM 906 O O . ALA A 1 111 ? 4.870 1.264 -8.272 1.00 93.75 111 ALA A O 1
ATOM 907 N N . ASP A 1 112 ? 6.852 0.414 -7.635 1.00 93.44 112 ASP A N 1
ATOM 908 C CA . ASP A 1 112 ? 6.315 -0.821 -7.068 1.00 93.44 112 ASP A CA 1
ATOM 909 C C . ASP A 1 112 ? 5.473 -0.576 -5.812 1.00 93.44 112 ASP A C 1
ATOM 911 O O . ASP A 1 112 ? 4.333 -1.036 -5.722 1.00 93.44 112 ASP A O 1
ATOM 915 N N . ASN A 1 113 ? 5.974 0.239 -4.878 1.00 93.56 113 ASN A N 1
ATOM 916 C CA . ASN A 1 113 ? 5.221 0.599 -3.678 1.00 93.56 113 ASN A CA 1
ATOM 917 C C . ASN A 1 113 ? 3.928 1.351 -4.020 1.00 93.56 113 ASN A C 1
ATOM 919 O O . ASN A 1 113 ? 2.894 1.118 -3.391 1.00 93.56 113 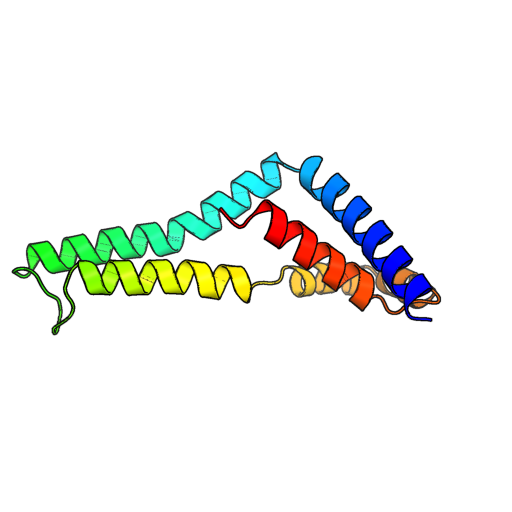ASN A O 1
ATOM 923 N N . LEU A 1 114 ? 3.968 2.219 -5.034 1.00 92.81 114 LEU A N 1
ATOM 924 C CA . LEU A 1 114 ? 2.786 2.916 -5.526 1.00 92.81 114 LEU A CA 1
ATOM 925 C C . LEU A 1 114 ? 1.796 1.948 -6.186 1.00 92.81 114 LEU A C 1
ATOM 927 O O . LEU A 1 114 ? 0.607 2.018 -5.884 1.00 92.81 114 LEU A O 1
ATOM 931 N N . ALA A 1 115 ? 2.265 1.024 -7.032 1.00 91.81 115 ALA A N 1
ATOM 932 C CA . ALA A 1 115 ? 1.425 -0.007 -7.647 1.00 91.81 115 ALA A CA 1
ATOM 933 C C . ALA A 1 115 ? 0.712 -0.856 -6.588 1.00 91.81 115 ALA A C 1
ATOM 935 O O . ALA A 1 115 ? -0.501 -1.051 -6.662 1.00 91.81 115 ALA A O 1
ATOM 936 N N . TYR A 1 116 ? 1.456 -1.315 -5.578 1.00 90.81 116 TYR A N 1
ATOM 937 C CA . TYR A 1 116 ? 0.910 -2.081 -4.465 1.00 90.81 116 TYR A CA 1
ATOM 938 C C . TYR A 1 116 ? -0.163 -1.287 -3.718 1.00 90.81 116 TYR A C 1
ATOM 940 O O . TYR A 1 116 ? -1.270 -1.786 -3.524 1.00 90.81 116 TYR A O 1
ATOM 948 N N . LYS A 1 117 ? 0.125 -0.034 -3.342 1.00 90.19 117 LYS A N 1
ATOM 949 C CA . LYS A 1 117 ? -0.837 0.819 -2.634 1.00 90.19 117 LYS A CA 1
ATOM 950 C C . LYS A 1 117 ? -2.095 1.045 -3.460 1.00 90.19 117 LYS A C 1
ATOM 952 O O . LYS A 1 117 ? -3.172 0.806 -2.941 1.00 90.19 117 LYS A O 1
ATOM 957 N N . LEU A 1 118 ? -1.975 1.401 -4.741 1.00 88.00 118 LEU A N 1
ATOM 958 C CA . LEU A 1 118 ? -3.124 1.613 -5.631 1.00 88.00 118 LEU A CA 1
ATOM 959 C C . LEU A 1 118 ? -4.066 0.404 -5.692 1.00 88.00 118 LEU A C 1
ATOM 961 O O . LEU A 1 118 ? -5.279 0.581 -5.740 1.00 88.00 118 LEU A O 1
ATOM 965 N N . LEU A 1 119 ? -3.521 -0.812 -5.659 1.00 86.25 119 LEU A N 1
ATOM 966 C CA . LEU A 1 119 ? -4.314 -2.044 -5.679 1.00 86.25 119 LEU A CA 1
ATOM 967 C C . LEU A 1 119 ? -4.882 -2.437 -4.311 1.00 86.25 119 LEU A C 1
ATOM 969 O O . LEU A 1 119 ? -5.781 -3.268 -4.247 1.00 86.25 119 LEU A O 1
ATOM 973 N N . THR A 1 120 ? -4.360 -1.865 -3.228 1.00 82.12 120 THR A N 1
ATOM 974 C CA . THR A 1 120 ? -4.686 -2.248 -1.848 1.00 82.12 120 THR A CA 1
ATOM 975 C C . THR A 1 120 ? -5.291 -1.105 -1.024 1.00 82.12 120 THR A C 1
ATOM 977 O O . THR A 1 120 ? -5.299 -1.172 0.199 1.00 82.12 120 THR A O 1
ATOM 980 N N . VAL A 1 121 ? -5.785 -0.042 -1.675 1.00 68.88 121 VAL A N 1
ATOM 981 C CA . VAL A 1 121 ? -6.414 1.132 -1.024 1.00 68.88 121 VAL A CA 1
ATOM 982 C C . VAL A 1 121 ? -7.805 0.835 -0.428 1.00 68.88 121 VAL A C 1
ATOM 984 O O . VAL A 1 121 ? -8.341 1.680 0.284 1.00 68.88 121 VAL A O 1
ATOM 987 N N . 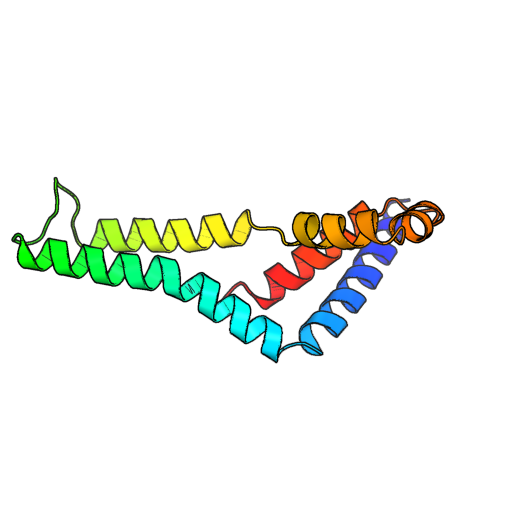VAL A 1 122 ? -8.381 -0.346 -0.661 1.00 46.22 122 VAL A N 1
ATOM 988 C CA . VAL A 1 122 ? -9.708 -0.743 -0.152 1.00 46.22 122 VAL A CA 1
ATOM 989 C C . VAL A 1 122 ? -9.584 -1.849 0.882 1.00 46.22 122 VAL A C 1
ATOM 991 O O . VAL A 1 122 ? -8.856 -2.824 0.587 1.00 46.22 122 VAL A O 1
#

Sequence (122 aa):
MIRTLSEVYAAQLRTSLAVQFQYRASLAIWMIGRVLQPLIYLVVWTTVARARGGDVNGYGEGDFAAYYIMQMIVTQATFSWIMWEYDYVIRTGQFNFKLLRPIHPIHADVADNLAYKLLTVV

Secondary structure (DSSP, 8-state):
-HHHHHHHHHHHHHHHHHHHHHTHHHHHHHHHHHHHHHHHHHHHHHHHHHHTTSEETTEEHHHHHHHHHHHHHHHHHH--SHHHHHHHHHHTTTHHHHHTSSS-THHHHHHHHHHHHHHS--

pLDDT: mean 90.37, std 5.88, range [46.22, 95.94]

Foldseek 3Di:
DVVVLVVVLVVLLVVLLVVCVVPVVVLVVVLCVLLVPLVVVLVVQQVVCVVVPAHDPPHGSVNSVVVSVVVSQVCLVPDACVVVVCVVCVVVVVVVVQVPDPDHCVSSRVSNSVSSSVVNVD